Protein AF-A0A521BB20-F1 (afdb_monomer)

Foldseek 3Di:
DDDPDDDDFDQDPVRDTDDPPDPAPDWDWDADPVRDIDTHHDDDDPPVNQPPVNVVVVVVVVVCVVVVVDDDDDDPVVVVVVPDD

Mean predicted aligned error: 10.35 Å

pLDDT: mean 89.03, std 8.68, range [52.88, 97.81]

Radius of gyration: 20.2 Å; Cα contacts (8 Å, |Δi|>4): 40; chains: 1; bounding box: 38×37×45 Å

Secondary structure (DSSP, 8-state):
---S--------TTS----TT-SSSEEEEEE-TTS-EEEEEE----GGGS-HHHHHHHHHHHHHHHTT--PPPP-HHHHHHHT--

Structure (mmCIF, N/CA/C/O backbone):
data_AF-A0A521BB20-F1
#
_entry.id   AF-A0A521BB20-F1
#
loop_
_atom_site.group_PDB
_atom_site.id
_atom_site.type_symbol
_atom_site.label_atom_id
_atom_site.label_alt_id
_atom_site.label_comp_id
_atom_site.label_asym_id
_atom_site.label_entity_id
_atom_site.label_seq_id
_atom_site.pdbx_PDB_ins_code
_atom_site.Cartn_x
_atom_site.Cartn_y
_atom_site.Cartn_z
_atom_site.occupancy
_atom_site.B_iso_or_equiv
_atom_site.auth_seq_id
_atom_site.auth_comp_id
_atom_site.auth_asym_id
_atom_site.auth_atom_id
_atom_site.pdbx_PDB_model_num
ATOM 1 N N . MET A 1 1 ? -13.305 17.881 0.729 1.00 52.88 1 MET A N 1
ATOM 2 C CA . MET A 1 1 ? -13.703 16.465 0.901 1.00 52.88 1 MET A CA 1
ATOM 3 C C . MET A 1 1 ? -14.648 16.367 2.086 1.00 52.88 1 MET A C 1
ATOM 5 O O . MET A 1 1 ? -14.307 16.887 3.139 1.00 52.88 1 MET A O 1
ATOM 9 N N . SER A 1 2 ? -15.830 15.769 1.921 1.00 72.88 2 SER A N 1
ATOM 10 C CA . SER A 1 2 ? -16.729 15.483 3.044 1.00 72.88 2 SER A CA 1
ATOM 11 C C . SER A 1 2 ? -16.406 14.107 3.628 1.00 72.88 2 SER A C 1
ATOM 13 O O . SER A 1 2 ? -16.158 13.146 2.899 1.00 72.88 2 SER A O 1
ATOM 15 N N . THR A 1 3 ? -16.370 14.013 4.954 1.00 78.25 3 THR A N 1
ATOM 16 C CA . THR A 1 3 ? -16.105 12.752 5.651 1.00 78.25 3 THR A CA 1
ATOM 17 C C . THR A 1 3 ? -17.333 11.857 5.555 1.00 78.25 3 THR A C 1
ATOM 19 O O . THR A 1 3 ? -18.382 12.194 6.095 1.00 78.25 3 THR A O 1
ATOM 22 N N . ILE A 1 4 ? -17.198 10.716 4.877 1.00 83.31 4 ILE A N 1
ATOM 23 C CA . ILE A 1 4 ? -18.305 9.763 4.705 1.00 83.31 4 ILE A CA 1
ATOM 24 C C . ILE A 1 4 ? -18.474 8.888 5.954 1.00 83.31 4 ILE A C 1
ATOM 26 O O . ILE A 1 4 ? -19.598 8.586 6.3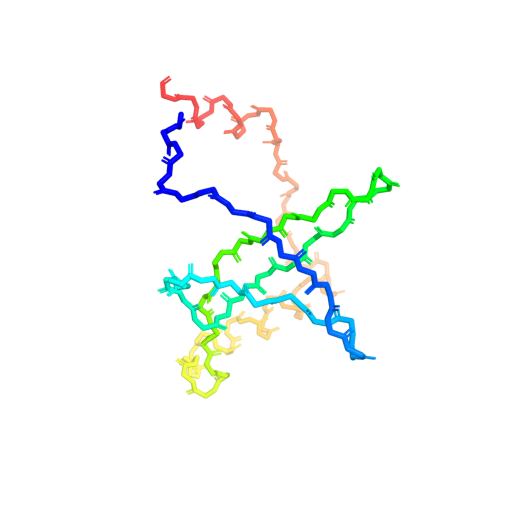27 1.00 83.31 4 ILE A O 1
ATOM 30 N N . ASN A 1 5 ? -17.376 8.507 6.620 1.00 83.25 5 ASN A N 1
ATOM 31 C CA . ASN A 1 5 ? -17.381 7.707 7.849 1.00 83.25 5 ASN A CA 1
ATOM 32 C C . ASN A 1 5 ? -16.174 8.064 8.730 1.00 83.25 5 ASN A C 1
ATOM 34 O O . ASN A 1 5 ? -15.066 8.223 8.220 1.00 83.2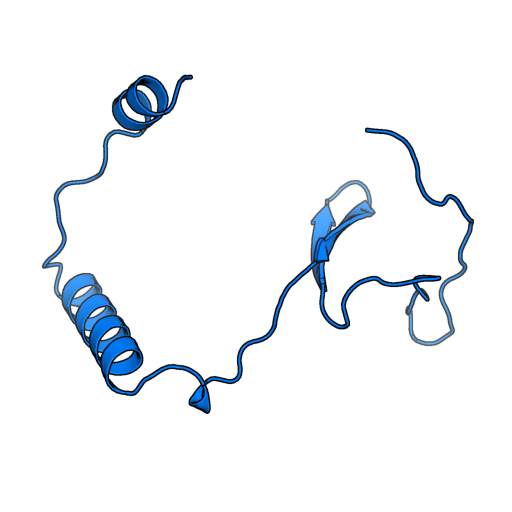5 5 ASN A O 1
ATOM 38 N N . LYS A 1 6 ? -16.380 8.153 10.052 1.00 90.56 6 LYS A N 1
ATOM 39 C CA . LYS A 1 6 ? -15.329 8.372 11.061 1.00 90.56 6 LYS A CA 1
ATOM 40 C C . LYS A 1 6 ? -15.574 7.456 12.255 1.00 90.56 6 LYS A C 1
ATOM 42 O O . LYS A 1 6 ? -16.665 7.457 12.814 1.00 90.56 6 LYS A O 1
ATOM 47 N N . TYR A 1 7 ? -14.570 6.676 12.634 1.00 92.75 7 TYR A N 1
ATOM 48 C CA . TYR A 1 7 ? -14.627 5.784 13.789 1.00 92.75 7 TYR A CA 1
ATOM 49 C C . TYR A 1 7 ? -13.219 5.521 14.316 1.00 92.75 7 TYR A C 1
ATOM 51 O O . TYR A 1 7 ? -12.235 5.675 13.596 1.00 92.75 7 TYR A O 1
ATOM 59 N N . GLU A 1 8 ? -13.147 5.101 15.572 1.00 94.19 8 GLU A N 1
ATOM 60 C CA . GLU A 1 8 ? -11.922 4.601 16.184 1.00 94.19 8 GLU A CA 1
ATOM 61 C C . GLU A 1 8 ? -11.859 3.081 16.028 1.00 94.19 8 GLU A C 1
ATOM 63 O O . GLU A 1 8 ? -12.870 2.378 16.141 1.00 94.19 8 GLU A O 1
ATOM 68 N N . ALA A 1 9 ? -10.666 2.562 15.753 1.00 93.75 9 ALA A N 1
ATOM 69 C CA . ALA A 1 9 ? -10.422 1.137 15.621 1.00 93.75 9 ALA A CA 1
ATOM 70 C C . ALA A 1 9 ? -9.161 0.759 16.392 1.00 93.75 9 ALA A C 1
ATOM 72 O O . ALA A 1 9 ? -8.148 1.453 16.346 1.00 93.75 9 ALA A O 1
ATOM 73 N N . LYS A 1 10 ? -9.232 -0.365 17.104 1.00 95.69 10 LYS A N 1
ATOM 74 C CA . LYS A 1 10 ? -8.098 -0.934 17.825 1.00 95.69 10 LYS A CA 1
ATOM 75 C C . LYS A 1 10 ? -7.444 -2.009 16.963 1.00 95.69 10 LYS A C 1
ATOM 77 O O . LYS A 1 10 ? -8.149 -2.803 16.342 1.00 95.69 10 LYS A O 1
ATOM 82 N N . LEU A 1 11 ? -6.114 -2.063 16.981 1.00 96.06 11 LEU A N 1
ATOM 83 C CA . LEU A 1 11 ? -5.373 -3.177 16.399 1.00 96.06 11 LEU A CA 1
ATOM 84 C C . LEU A 1 11 ? -5.685 -4.480 17.135 1.00 96.06 11 LEU A C 1
ATOM 86 O O . LEU A 1 11 ? -5.722 -4.528 18.369 1.00 96.06 11 LEU A O 1
ATOM 90 N N . ASP A 1 12 ? -5.872 -5.548 16.371 1.00 95.19 12 ASP A N 1
ATOM 91 C CA . ASP A 1 12 ? -5.978 -6.886 16.936 1.00 95.19 12 ASP A CA 1
ATOM 92 C C . ASP A 1 12 ? -4.601 -7.452 17.343 1.00 95.19 12 ASP A C 1
ATOM 94 O O . ASP A 1 12 ? -3.551 -6.817 17.194 1.00 95.19 12 ASP A O 1
ATOM 98 N N . SER A 1 13 ? -4.589 -8.681 17.864 1.00 96.88 13 SER A N 1
ATOM 99 C CA . SER A 1 13 ? -3.361 -9.371 18.283 1.00 96.88 13 SER A CA 1
ATOM 100 C C . SER A 1 13 ? -2.359 -9.611 17.147 1.00 96.88 13 SER A C 1
ATOM 102 O O . SER A 1 13 ? -1.187 -9.856 17.418 1.00 96.88 13 SER A O 1
ATOM 104 N N . LYS A 1 14 ? -2.794 -9.511 15.886 1.00 97.44 14 LYS A N 1
ATOM 105 C CA . LYS A 1 14 ? -1.977 -9.677 14.679 1.00 97.44 14 LYS A CA 1
ATOM 106 C C . LYS A 1 14 ? -1.630 -8.343 14.016 1.00 97.44 14 LYS A C 1
ATOM 108 O O . LYS A 1 14 ? -1.173 -8.350 12.879 1.00 97.44 14 LYS A O 1
ATOM 113 N N . LYS A 1 15 ? -1.840 -7.214 14.706 1.00 94.12 15 LYS A N 1
ATOM 114 C CA . LYS A 1 15 ? -1.583 -5.860 14.185 1.00 94.12 15 LYS A CA 1
ATOM 115 C C . LYS A 1 15 ? -2.432 -5.507 12.958 1.00 94.12 15 LYS A C 1
ATOM 117 O O . LYS A 1 15 ? -1.995 -4.752 12.099 1.00 94.12 15 LYS A O 1
ATOM 122 N N . ARG A 1 16 ? -3.663 -6.017 12.877 1.00 94.81 16 ARG A N 1
ATOM 123 C CA . ARG A 1 16 ? -4.610 -5.680 11.803 1.00 94.81 16 ARG A CA 1
ATOM 124 C C . ARG A 1 16 ? -5.638 -4.667 12.289 1.00 94.81 16 ARG A C 1
ATOM 126 O O . ARG A 1 16 ? -6.051 -4.717 13.449 1.00 94.81 16 ARG A O 1
ATOM 133 N N . VAL A 1 17 ? -6.086 -3.795 11.386 1.00 94.44 17 VAL A N 1
ATOM 134 C CA . VAL A 1 17 ? -7.223 -2.889 11.595 1.00 94.44 17 VAL A CA 1
ATOM 135 C C . VAL A 1 17 ? -8.345 -3.245 10.620 1.00 94.44 17 VAL A C 1
ATOM 137 O O . VAL A 1 17 ? -8.096 -3.489 9.441 1.00 94.44 17 VAL A O 1
ATOM 140 N N . THR A 1 18 ? -9.586 -3.299 11.102 1.00 92.56 18 THR A N 1
ATOM 141 C CA . THR A 1 18 ? -10.745 -3.610 10.254 1.00 92.56 18 THR A CA 1
ATOM 142 C C . THR A 1 18 ? -11.355 -2.331 9.700 1.00 92.56 18 THR A C 1
ATOM 144 O O . THR A 1 18 ? -11.844 -1.498 10.467 1.00 92.56 18 THR A O 1
ATOM 147 N N . ILE A 1 19 ? -11.395 -2.211 8.371 1.00 92.44 19 ILE A N 1
ATOM 148 C CA . ILE A 1 19 ? -12.045 -1.091 7.686 1.00 92.44 19 ILE A CA 1
ATOM 149 C C . ILE A 1 19 ? -13.544 -1.377 7.549 1.00 92.44 19 ILE A C 1
ATOM 151 O O . ILE A 1 19 ? -13.955 -2.271 6.811 1.00 92.44 19 ILE A O 1
ATOM 155 N N . ARG A 1 20 ? -14.386 -0.625 8.261 1.00 90.88 20 ARG A N 1
ATOM 156 C CA . ARG A 1 20 ? -15.848 -0.778 8.192 1.00 90.88 20 ARG A CA 1
ATOM 157 C C . ARG A 1 20 ? -16.391 -0.168 6.898 1.00 90.88 20 ARG A C 1
ATOM 159 O O . ARG A 1 20 ? -16.187 1.017 6.650 1.00 90.88 20 ARG A O 1
ATOM 166 N N . GLY A 1 21 ? -17.110 -0.968 6.108 1.00 89.12 21 GLY A N 1
ATOM 167 C CA . 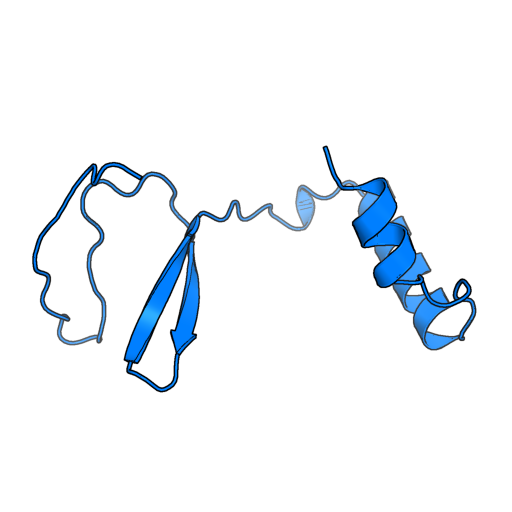GLY A 1 21 ? -17.699 -0.521 4.840 1.00 89.12 21 GLY A CA 1
ATOM 168 C C . GLY A 1 21 ? -16.662 -0.268 3.743 1.00 89.12 21 GLY A C 1
ATOM 169 O O . GLY A 1 21 ? -16.797 0.699 2.993 1.00 89.12 21 GLY A O 1
ATOM 170 N N . ALA A 1 22 ? -15.609 -1.092 3.687 1.00 88.75 22 ALA A N 1
ATOM 171 C CA . ALA A 1 22 ? -14.620 -1.046 2.614 1.00 88.75 22 ALA A CA 1
ATOM 172 C C . ALA A 1 22 ? -15.305 -1.101 1.236 1.00 88.75 22 ALA A C 1
ATOM 174 O O . ALA A 1 22 ? -16.235 -1.877 1.022 1.00 88.75 22 ALA A O 1
ATOM 175 N N . ARG A 1 23 ? -14.864 -0.232 0.319 1.00 87.38 23 ARG A N 1
ATOM 176 C CA . ARG A 1 23 ? -15.418 -0.122 -1.045 1.00 87.38 23 ARG A CA 1
ATOM 177 C C . ARG A 1 23 ? -14.727 -1.043 -2.045 1.00 87.38 23 ARG A C 1
ATOM 179 O O . ARG A 1 23 ? -15.267 -1.271 -3.120 1.00 87.38 23 ARG A O 1
ATOM 186 N N . THR A 1 24 ? -13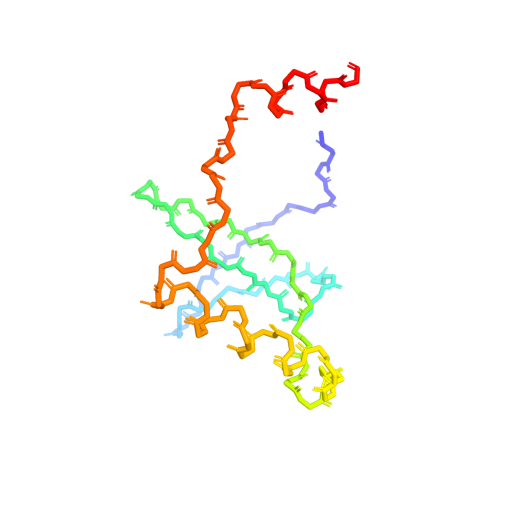.528 -1.505 -1.711 1.00 88.69 24 THR A N 1
ATOM 187 C CA . THR A 1 24 ? -12.701 -2.396 -2.525 1.00 88.69 24 THR A CA 1
ATOM 188 C C . THR A 1 24 ? -12.037 -3.417 -1.615 1.00 88.69 24 THR A C 1
ATOM 190 O O . THR A 1 24 ? -11.873 -3.167 -0.420 1.00 88.69 24 THR A O 1
ATOM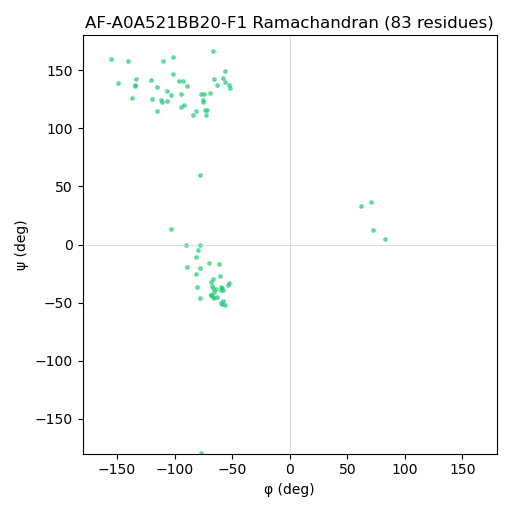 193 N N . ASP A 1 25 ? -11.621 -4.547 -2.179 1.00 89.75 25 ASP A N 1
ATOM 194 C CA . ASP A 1 25 ? -10.966 -5.612 -1.410 1.00 89.75 25 ASP A CA 1
ATOM 195 C C . ASP A 1 25 ? -9.475 -5.342 -1.184 1.00 89.75 25 ASP A C 1
ATOM 197 O O . ASP A 1 25 ? -8.888 -5.800 -0.203 1.00 89.75 25 ASP A O 1
ATOM 201 N N . TYR A 1 26 ? -8.862 -4.557 -2.073 1.00 91.44 26 TYR A N 1
ATOM 202 C CA . TYR A 1 26 ? -7.434 -4.276 -2.048 1.00 91.44 26 TYR A CA 1
ATOM 203 C C . TYR A 1 26 ? -7.152 -2.787 -1.908 1.00 91.44 26 TYR A C 1
ATOM 205 O O . TYR A 1 26 ? -7.823 -1.930 -2.492 1.00 91.44 26 TYR A O 1
ATOM 213 N N . TYR A 1 27 ? -6.114 -2.500 -1.129 1.00 92.56 27 TYR A N 1
ATOM 214 C CA . TYR A 1 27 ? -5.613 -1.162 -0.872 1.00 92.56 27 TYR A CA 1
ATOM 215 C C . TYR A 1 27 ? -4.094 -1.170 -1.006 1.00 92.56 27 TYR A C 1
ATOM 217 O O . TYR A 1 27 ? -3.420 -2.074 -0.513 1.00 92.56 27 TYR A O 1
ATOM 225 N N . HIS A 1 28 ? -3.551 -0.156 -1.670 1.00 92.75 28 HIS A N 1
ATOM 226 C CA . HIS A 1 28 ? -2.145 0.185 -1.534 1.00 92.75 28 HIS A CA 1
ATOM 227 C C . HIS A 1 28 ? -1.957 0.924 -0.207 1.00 92.75 28 HIS A C 1
ATOM 229 O O . HIS A 1 28 ? -2.709 1.856 0.081 1.00 92.75 28 HIS A O 1
ATOM 235 N N . VAL A 1 29 ? -0.994 0.474 0.596 1.00 94.00 29 VAL A N 1
ATOM 236 C CA . VAL A 1 29 ? -0.736 0.992 1.941 1.00 94.00 29 VAL A CA 1
ATOM 237 C C . VAL A 1 29 ? 0.603 1.715 1.936 1.00 94.00 29 VAL A C 1
ATOM 239 O O . VAL A 1 29 ? 1.618 1.112 1.592 1.00 94.00 29 VAL A O 1
ATOM 242 N N . THR A 1 30 ? 0.588 2.979 2.351 1.00 96.12 30 THR A N 1
ATOM 243 C CA . THR A 1 30 ? 1.787 3.796 2.559 1.00 96.12 30 THR A CA 1
ATOM 244 C C . THR A 1 30 ? 1.830 4.234 4.015 1.00 96.12 30 THR A C 1
ATOM 246 O O . THR A 1 30 ? 0.867 4.820 4.505 1.00 96.12 30 THR A O 1
ATOM 249 N N . GLU A 1 31 ? 2.932 3.948 4.701 1.00 96.56 31 GLU A N 1
ATOM 250 C CA . GLU A 1 31 ? 3.200 4.410 6.065 1.00 96.56 31 GLU A CA 1
ATOM 251 C C . GLU A 1 31 ? 4.263 5.510 6.020 1.00 96.56 31 GLU A C 1
ATOM 253 O O . GLU A 1 31 ? 5.282 5.375 5.339 1.00 96.56 31 GLU A O 1
ATOM 258 N N . HIS A 1 32 ? 3.996 6.613 6.709 1.00 97.81 32 HIS A N 1
ATOM 259 C CA . HIS A 1 32 ? 4.888 7.762 6.807 1.00 97.81 32 HIS A CA 1
ATOM 260 C C . HIS A 1 32 ? 5.645 7.757 8.142 1.00 97.81 32 HIS A C 1
ATOM 262 O O . HIS A 1 32 ? 5.238 7.103 9.100 1.00 97.81 32 HIS A O 1
ATOM 268 N N . GLU A 1 33 ? 6.746 8.509 8.222 1.00 97.50 33 GLU A N 1
ATOM 269 C CA . GLU A 1 33 ? 7.595 8.571 9.426 1.00 97.50 33 GLU A CA 1
ATOM 270 C C . GLU A 1 33 ? 6.861 9.093 10.671 1.00 97.50 33 GLU A C 1
ATOM 272 O O . GLU A 1 33 ? 7.211 8.740 11.795 1.00 97.50 33 GLU A O 1
ATOM 277 N N . ASP A 1 34 ? 5.822 9.908 10.482 1.00 96.69 34 ASP A N 1
ATOM 278 C CA . ASP A 1 34 ? 4.967 10.426 11.554 1.00 96.69 34 ASP A CA 1
ATOM 279 C C . ASP A 1 34 ? 3.932 9.399 12.061 1.00 96.69 34 ASP A C 1
ATOM 281 O O . ASP A 1 34 ? 3.153 9.696 12.970 1.00 96.69 34 ASP A O 1
ATOM 285 N N . GLY A 1 35 ? 3.916 8.191 11.486 1.00 93.06 35 GLY A N 1
ATOM 286 C CA . GLY A 1 35 ? 2.966 7.124 11.793 1.00 93.06 35 GLY A CA 1
ATOM 287 C C . GLY A 1 35 ? 1.624 7.251 11.068 1.00 93.0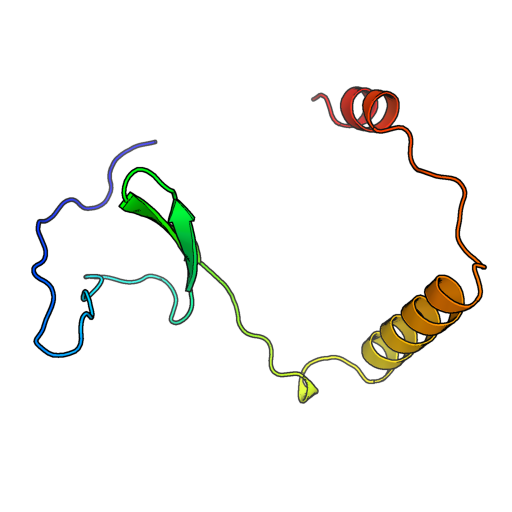6 35 GLY A C 1
ATOM 288 O O . GLY A 1 35 ? 0.720 6.448 11.312 1.00 93.06 35 GLY A O 1
ATOM 289 N N . THR A 1 36 ? 1.459 8.234 10.175 1.00 95.56 36 THR A N 1
ATOM 290 C CA . THR A 1 36 ? 0.270 8.342 9.327 1.00 95.56 36 THR A CA 1
ATOM 291 C C . THR A 1 36 ? 0.259 7.206 8.305 1.00 95.56 36 THR A C 1
ATOM 293 O O . THR A 1 36 ? 1.232 6.988 7.584 1.00 95.56 36 THR A O 1
ATOM 296 N N . VAL A 1 37 ? -0.875 6.507 8.198 1.00 95.06 37 VAL A N 1
ATOM 297 C CA . VAL A 1 37 ? -1.086 5.458 7.192 1.00 95.06 37 VAL A CA 1
ATOM 298 C C . VAL A 1 37 ? -2.117 5.921 6.169 1.00 95.06 37 VAL A C 1
ATOM 300 O O . VAL A 1 37 ? -3.261 6.226 6.514 1.00 95.06 37 VAL A O 1
ATOM 303 N N . VAL A 1 38 ? -1.725 5.934 4.897 1.00 94.69 38 VAL A N 1
ATOM 304 C CA . VAL A 1 38 ? -2.599 6.243 3.763 1.00 94.69 38 VAL A CA 1
ATOM 305 C C . VAL A 1 38 ? -2.981 4.946 3.060 1.00 94.69 38 VAL A C 1
ATOM 307 O O . VAL A 1 38 ? -2.124 4.137 2.709 1.00 94.69 38 VAL A O 1
ATOM 310 N N . LEU A 1 39 ? -4.285 4.752 2.849 1.00 93.50 39 LEU A N 1
ATOM 311 C CA . LEU A 1 39 ? -4.829 3.612 2.119 1.00 93.50 39 LEU A CA 1
ATOM 312 C C . LEU A 1 39 ? -5.514 4.094 0.843 1.00 93.50 39 LEU A C 1
ATOM 314 O O . LEU A 1 39 ? -6.551 4.757 0.899 1.00 93.50 39 LEU A O 1
ATOM 318 N N . SER A 1 40 ? -4.966 3.701 -0.301 1.00 91.69 40 SER A N 1
ATOM 319 C CA . SER A 1 40 ? -5.509 4.033 -1.620 1.00 91.69 40 SER A CA 1
ATOM 320 C C . SER A 1 40 ? -6.156 2.792 -2.242 1.00 91.69 40 SER A C 1
ATOM 322 O O . SER A 1 40 ? -5.469 1.774 -2.362 1.00 91.69 40 SER A O 1
ATOM 324 N N . PRO A 1 41 ? -7.447 2.823 -2.633 1.00 91.31 41 PRO A N 1
ATOM 325 C CA . PRO A 1 41 ? -8.103 1.697 -3.297 1.00 91.31 41 PRO A CA 1
ATOM 326 C C . PRO A 1 41 ? -7.308 1.221 -4.514 1.00 91.31 41 PRO A C 1
ATOM 328 O O . PRO A 1 41 ? -6.837 2.039 -5.306 1.00 91.31 41 PRO A O 1
ATOM 331 N N . ARG A 1 42 ? -7.174 -0.095 -4.682 1.00 87.19 42 ARG A N 1
ATOM 332 C CA . ARG A 1 42 ? -6.495 -0.693 -5.833 1.00 87.19 42 ARG A CA 1
ATOM 333 C C . ARG A 1 42 ? -7.327 -1.834 -6.395 1.00 87.19 42 ARG A C 1
ATOM 335 O O . ARG A 1 42 ? -7.925 -2.601 -5.649 1.00 87.19 42 ARG A O 1
ATOM 342 N N . ILE A 1 43 ? -7.328 -1.958 -7.715 1.00 82.06 43 ILE A N 1
ATOM 343 C CA . ILE A 1 43 ? -7.812 -3.155 -8.397 1.00 82.06 43 ILE A CA 1
ATOM 344 C C . ILE A 1 43 ? -6.582 -4.023 -8.645 1.00 82.06 43 ILE A C 1
ATOM 346 O O . ILE A 1 43 ? -5.634 -3.581 -9.299 1.00 82.06 43 ILE A O 1
ATOM 350 N N . LEU A 1 44 ? -6.562 -5.224 -8.068 1.00 77.94 44 LEU A N 1
ATOM 351 C CA . LEU A 1 44 ? -5.596 -6.239 -8.467 1.00 77.94 44 LEU A CA 1
ATOM 352 C C . LEU A 1 44 ? -6.147 -6.911 -9.719 1.00 77.94 44 LEU A C 1
ATOM 354 O O . LEU A 1 44 ? -7.199 -7.536 -9.668 1.00 77.94 44 LEU A O 1
ATOM 358 N N . VAL A 1 45 ? -5.444 -6.729 -10.828 1.00 72.50 45 VAL A N 1
ATOM 359 C CA . VAL A 1 45 ? -5.698 -7.445 -12.078 1.00 72.50 45 VAL A CA 1
ATOM 360 C C . VAL A 1 45 ? -4.758 -8.643 -12.080 1.00 72.50 45 VAL A C 1
ATOM 362 O O . VAL A 1 45 ? -3.565 -8.483 -11.796 1.00 72.50 45 VAL A O 1
ATOM 365 N N . HIS A 1 46 ? -5.284 -9.842 -12.325 1.00 69.81 46 HIS A N 1
ATOM 366 C CA . HIS A 1 46 ? -4.448 -11.039 -12.366 1.00 69.81 46 HIS A CA 1
ATOM 367 C C . HIS A 1 46 ? -3.482 -10.938 -13.562 1.00 69.81 46 HIS A C 1
ATOM 369 O O . HIS A 1 46 ? -3.887 -10.451 -14.615 1.00 69.81 46 HIS A O 1
ATOM 375 N N . PRO A 1 47 ? -2.219 -11.393 -13.469 1.00 64.50 47 PRO A N 1
ATOM 376 C CA . PRO A 1 47 ? -1.301 -11.357 -14.610 1.00 64.50 47 PRO A CA 1
ATOM 377 C C . PRO A 1 47 ? -1.865 -12.033 -15.869 1.00 64.50 47 PRO A C 1
ATOM 379 O O . PRO A 1 47 ? -1.672 -11.524 -16.966 1.00 64.50 47 PRO A O 1
ATOM 382 N N . ASP A 1 48 ? -2.641 -13.108 -15.712 1.00 69.44 48 ASP A N 1
ATOM 383 C CA . ASP A 1 48 ? -3.307 -13.798 -16.834 1.00 69.44 48 ASP A CA 1
ATOM 384 C C . ASP A 1 48 ? -4.450 -12.987 -17.474 1.00 69.44 48 ASP A C 1
ATOM 386 O O . ASP A 1 48 ? -4.883 -13.293 -18.584 1.00 69.44 48 ASP A O 1
ATOM 390 N N . GLU A 1 49 ? -4.943 -11.948 -16.796 1.00 77.62 49 GLU A N 1
ATOM 391 C CA . GLU A 1 49 ? -5.893 -10.982 -17.362 1.00 77.62 49 GLU A CA 1
ATOM 392 C C . GLU A 1 49 ? -5.179 -9.911 -18.207 1.00 77.62 49 GLU A C 1
ATOM 394 O O . GLU A 1 49 ? -5.827 -9.162 -18.944 1.00 77.62 49 GLU A O 1
ATOM 399 N N . ILE A 1 50 ? -3.841 -9.841 -18.159 1.00 79.00 50 ILE A N 1
ATOM 400 C CA . ILE A 1 50 ? -3.053 -9.031 -19.086 1.00 79.00 50 ILE A CA 1
ATOM 401 C C . ILE A 1 50 ? -3.025 -9.762 -20.426 1.00 79.00 50 ILE A C 1
ATOM 403 O O . ILE A 1 50 ? -2.570 -10.900 -20.538 1.00 79.00 50 ILE A O 1
ATOM 407 N N . SER A 1 51 ? -3.490 -9.096 -21.483 1.00 86.00 51 SER A N 1
ATOM 408 C CA . SER A 1 51 ? -3.432 -9.690 -22.818 1.00 86.00 51 SER A CA 1
ATOM 409 C C . SER A 1 51 ? -1.988 -10.048 -23.188 1.00 86.00 51 SER A C 1
ATOM 411 O O . SER A 1 51 ? -1.065 -9.280 -22.915 1.00 86.00 51 SER A O 1
ATOM 413 N N . GLN A 1 52 ? -1.789 -11.165 -23.892 1.00 87.81 52 GLN A N 1
ATOM 414 C CA . GLN A 1 52 ? -0.463 -11.582 -24.377 1.00 87.81 52 GLN A CA 1
ATOM 415 C C . GLN A 1 52 ? 0.240 -10.475 -25.180 1.00 87.81 52 GLN A C 1
ATOM 417 O O . GLN A 1 52 ? 1.455 -10.305 -25.111 1.00 87.81 52 GLN A O 1
ATOM 422 N N . ARG A 1 53 ? -0.540 -9.660 -25.902 1.00 91.12 53 ARG A N 1
ATOM 423 C CA . ARG A 1 53 ? -0.030 -8.490 -26.621 1.00 91.12 53 ARG A CA 1
ATOM 424 C C . ARG A 1 53 ? 0.510 -7.420 -25.667 1.00 91.12 53 ARG A C 1
ATOM 426 O O . ARG A 1 53 ? 1.577 -6.873 -25.925 1.00 91.12 53 ARG A O 1
ATOM 433 N N . SER A 1 54 ? -0.227 -7.103 -24.604 1.00 88.75 54 SER A N 1
ATOM 434 C CA . SER A 1 54 ? 0.189 -6.133 -23.583 1.00 88.75 54 SER A CA 1
ATOM 435 C C . SER A 1 54 ? 1.408 -6.627 -22.811 1.00 88.75 54 SER A C 1
ATOM 437 O O . SER A 1 54 ? 2.330 -5.850 -22.591 1.00 88.75 54 SER A O 1
ATOM 439 N N . TYR A 1 55 ? 1.443 -7.916 -22.468 1.00 87.38 55 TYR A N 1
ATOM 440 C CA . TYR A 1 55 ? 2.582 -8.538 -21.799 1.00 87.38 55 TYR A CA 1
ATOM 441 C C . TYR A 1 55 ? 3.859 -8.415 -22.638 1.00 87.38 55 TYR A C 1
ATOM 443 O O . TYR A 1 55 ? 4.843 -7.844 -22.178 1.00 87.38 55 TYR A O 1
ATOM 451 N N . LYS A 1 56 ? 3.792 -8.796 -23.920 1.00 92.81 56 LYS A N 1
ATOM 452 C CA . LYS A 1 56 ? 4.914 -8.655 -24.856 1.00 92.81 56 LYS A CA 1
ATOM 453 C C . LYS A 1 56 ? 5.379 -7.204 -25.026 1.00 92.81 56 LYS A C 1
ATOM 455 O O . LYS A 1 56 ? 6.567 -6.946 -25.182 1.00 92.81 56 LYS A O 1
ATOM 460 N N . MET A 1 57 ? 4.457 -6.237 -25.014 1.00 93.69 57 MET A N 1
ATOM 461 C CA . MET A 1 57 ? 4.839 -4.820 -25.055 1.00 93.69 57 MET A CA 1
ATOM 462 C C . MET A 1 57 ? 5.632 -4.398 -23.814 1.00 93.69 57 MET A C 1
ATOM 464 O O . MET A 1 57 ? 6.571 -3.620 -23.948 1.00 93.69 57 MET A O 1
ATOM 468 N N . ILE A 1 58 ? 5.278 -4.911 -22.633 1.00 90.38 58 ILE A N 1
ATOM 469 C CA . ILE A 1 58 ? 6.018 -4.641 -21.395 1.00 90.38 58 ILE A CA 1
ATOM 470 C C . ILE A 1 58 ? 7.415 -5.266 -21.465 1.00 90.38 58 ILE A C 1
ATOM 472 O O . ILE A 1 58 ? 8.383 -4.581 -21.151 1.00 90.38 58 ILE A O 1
ATOM 476 N N . GLU A 1 59 ? 7.531 -6.518 -21.917 1.00 93.81 59 GLU A N 1
ATOM 477 C CA . GLU A 1 59 ? 8.831 -7.185 -22.091 1.00 93.81 59 GLU A CA 1
ATOM 478 C C . GLU A 1 59 ? 9.755 -6.381 -23.012 1.00 93.81 59 GLU A C 1
ATOM 480 O O . GLU A 1 59 ? 10.849 -5.996 -22.603 1.00 93.81 59 GLU A O 1
ATOM 485 N N . ASN A 1 60 ? 9.270 -6.014 -24.202 1.00 94.94 60 ASN A N 1
ATOM 486 C CA . ASN A 1 60 ? 10.033 -5.204 -25.154 1.00 94.94 60 ASN A CA 1
ATOM 487 C C . ASN A 1 60 ? 10.448 -3.842 -24.564 1.00 94.94 60 ASN A C 1
ATOM 489 O O . ASN A 1 60 ? 11.525 -3.332 -24.863 1.00 94.94 60 ASN A O 1
ATOM 493 N N . ALA A 1 61 ? 9.586 -3.217 -23.752 1.00 94.06 61 ALA A N 1
ATOM 494 C CA . ALA A 1 61 ? 9.902 -1.941 -23.114 1.00 94.06 61 ALA A CA 1
ATOM 495 C C . ALA A 1 61 ? 11.032 -2.083 -22.082 1.00 94.06 61 ALA A C 1
ATOM 497 O O . ALA A 1 61 ? 11.882 -1.200 -21.990 1.00 94.06 61 ALA A O 1
ATOM 498 N N . ILE A 1 62 ? 11.062 -3.192 -21.336 1.00 94.06 62 ILE A N 1
ATOM 499 C CA . ILE A 1 62 ? 12.125 -3.492 -20.370 1.00 94.06 62 ILE A CA 1
ATOM 500 C C . ILE A 1 62 ? 13.446 -3.779 -21.093 1.00 94.06 62 ILE A C 1
ATOM 502 O O . ILE A 1 62 ? 14.481 -3.265 -20.676 1.00 94.06 62 ILE A O 1
ATOM 506 N N . GLU A 1 63 ? 13.424 -4.553 -22.181 1.00 96.38 63 GLU A N 1
ATOM 507 C CA . GLU A 1 63 ? 14.613 -4.807 -23.009 1.00 96.38 63 GLU A CA 1
ATOM 508 C C . GLU A 1 63 ? 15.199 -3.500 -23.556 1.00 96.38 63 GLU A C 1
ATOM 510 O O . GLU A 1 63 ? 16.363 -3.198 -23.308 1.00 96.38 63 GLU A O 1
ATOM 515 N N . ASN A 1 64 ? 14.369 -2.661 -24.185 1.00 95.38 64 ASN A N 1
ATOM 516 C CA . ASN A 1 64 ? 14.799 -1.356 -24.691 1.00 95.38 64 ASN A CA 1
ATOM 517 C C . ASN A 1 64 ? 15.370 -0.450 -23.590 1.00 95.38 64 ASN A C 1
ATOM 519 O O . ASN A 1 64 ? 16.349 0.254 -23.829 1.00 95.38 64 ASN A O 1
ATOM 523 N N . LEU A 1 65 ? 14.781 -0.468 -22.388 1.00 92.12 65 LEU A N 1
ATOM 524 C CA . LEU A 1 65 ? 15.288 0.288 -21.241 1.00 92.12 65 LEU A CA 1
ATOM 525 C C . LEU A 1 65 ? 16.687 -0.185 -20.826 1.00 92.12 65 LEU A C 1
ATOM 527 O O . LEU A 1 65 ? 17.566 0.645 -20.601 1.00 92.12 65 LEU A O 1
ATOM 531 N N . ASN A 1 66 ? 16.896 -1.500 -20.743 1.00 93.56 66 ASN A N 1
ATOM 532 C CA . ASN A 1 66 ? 18.185 -2.087 -20.372 1.00 93.56 66 ASN A CA 1
ATOM 533 C C . ASN A 1 66 ? 19.263 -1.839 -21.435 1.00 93.56 66 ASN A C 1
ATOM 535 O O . ASN A 1 66 ? 20.417 -1.590 -21.089 1.00 93.56 66 ASN A O 1
ATOM 539 N N . ASP A 1 67 ? 18.876 -1.856 -22.709 1.00 95.44 67 ASP A N 1
ATOM 540 C CA . ASP A 1 67 ? 19.766 -1.609 -23.845 1.00 95.44 67 ASP A CA 1
ATOM 541 C C . ASP A 1 67 ? 20.035 -0.110 -24.083 1.00 95.44 67 ASP A C 1
ATOM 543 O O . ASP A 1 67 ? 20.827 0.252 -24.953 1.00 95.44 67 ASP A O 1
ATOM 547 N N . GLY A 1 68 ? 19.382 0.782 -23.328 1.00 92.25 68 GLY A N 1
ATOM 548 C CA . GLY A 1 68 ? 19.496 2.232 -23.501 1.00 92.25 68 GLY A CA 1
ATOM 549 C C . GLY A 1 68 ? 18.799 2.771 -24.757 1.00 92.25 68 GLY A C 1
ATOM 550 O O . GLY A 1 68 ? 18.980 3.938 -25.099 1.00 92.25 68 GLY A O 1
ATOM 551 N N . ASN A 1 69 ? 17.969 1.959 -25.419 1.00 94.25 69 ASN A N 1
ATOM 552 C CA . ASN A 1 69 ? 17.109 2.346 -26.541 1.00 94.25 69 ASN A CA 1
ATOM 553 C C . ASN A 1 69 ? 15.865 3.092 -26.031 1.00 94.25 69 ASN A C 1
ATOM 555 O O . ASN A 1 69 ? 14.725 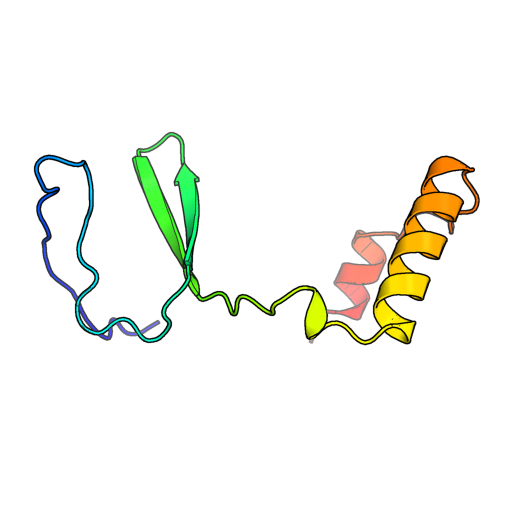2.657 -26.210 1.00 94.25 69 ASN A O 1
ATOM 559 N N . VAL A 1 70 ? 16.094 4.209 -25.347 1.00 90.25 70 VAL A N 1
ATOM 560 C CA . VAL A 1 70 ? 15.061 5.023 -24.702 1.00 90.25 70 VAL A CA 1
ATOM 561 C C . VAL A 1 70 ? 14.886 6.357 -25.416 1.00 90.25 70 VAL A C 1
ATOM 563 O O . VAL A 1 70 ? 15.776 6.824 -26.125 1.00 90.25 70 VAL A O 1
ATOM 566 N N . SER A 1 71 ? 13.718 6.975 -25.241 1.00 89.31 71 SER A N 1
ATOM 567 C CA . SER A 1 71 ? 13.501 8.341 -25.711 1.00 89.31 71 SER A CA 1
ATOM 568 C C . SER A 1 71 ? 14.368 9.329 -24.935 1.00 89.31 71 SER A C 1
ATOM 570 O O . SER A 1 71 ? 14.868 9.030 -23.847 1.00 89.31 71 SER A O 1
ATOM 572 N N . GLU A 1 72 ? 14.469 10.546 -25.460 1.00 89.50 72 GLU A N 1
ATOM 573 C CA . GLU A 1 72 ? 14.979 11.664 -24.675 1.00 89.50 72 GLU A CA 1
ATOM 574 C C . GLU A 1 72 ? 14.146 11.843 -23.386 1.00 89.50 72 GLU A C 1
ATOM 576 O O . GLU A 1 72 ? 12.952 11.500 -23.367 1.00 89.50 72 GLU A O 1
ATOM 581 N N . PRO A 1 73 ? 14.765 12.324 -22.290 1.00 88.94 73 PRO A N 1
ATOM 582 C CA . PRO A 1 73 ? 14.058 12.601 -21.049 1.00 88.94 73 PRO A CA 1
ATOM 583 C C . PRO A 1 73 ? 12.900 13.571 -21.268 1.00 88.94 73 PRO A C 1
ATOM 585 O O . PRO A 1 73 ? 13.026 14.555 -21.992 1.00 88.94 73 PRO A O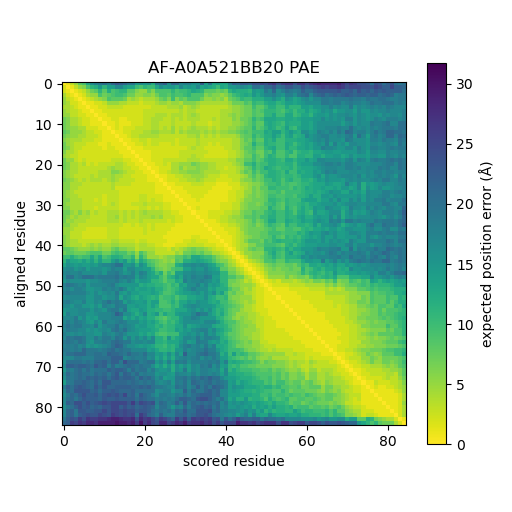 1
ATOM 588 N N . VAL A 1 74 ? 11.783 13.308 -20.598 1.00 88.69 74 VAL A N 1
ATOM 589 C CA . VAL A 1 74 ? 10.626 14.205 -20.631 1.00 88.69 74 VAL A CA 1
ATOM 590 C C . VAL A 1 74 ? 10.918 15.433 -19.773 1.00 88.69 74 VAL A C 1
ATOM 592 O O . VAL A 1 74 ? 11.297 15.297 -18.606 1.00 88.69 74 VAL A O 1
ATOM 595 N N . ASP A 1 75 ? 10.698 16.624 -20.328 1.00 92.44 75 ASP A N 1
ATOM 596 C CA . ASP A 1 75 ? 10.725 17.865 -19.560 1.00 92.44 75 ASP A CA 1
ATOM 597 C C . ASP A 1 75 ? 9.481 17.949 -18.658 1.00 92.44 75 ASP A C 1
ATOM 599 O O . ASP A 1 75 ? 8.330 17.994 -19.103 1.00 92.44 75 ASP A O 1
ATOM 603 N N . MET A 1 76 ? 9.720 17.933 -17.347 1.00 89.94 76 MET A N 1
ATOM 604 C CA . MET A 1 76 ? 8.659 17.922 -16.343 1.00 89.94 76 MET A CA 1
ATOM 605 C C . MET A 1 76 ? 8.019 19.298 -16.123 1.00 89.94 76 MET A C 1
ATOM 607 O O . MET A 1 76 ? 6.924 19.357 -15.561 1.00 89.94 76 MET A O 1
ATOM 611 N N . GLU A 1 77 ? 8.682 20.394 -16.493 1.00 91.62 77 GLU A N 1
ATOM 612 C CA . GLU A 1 77 ? 8.107 21.742 -16.452 1.00 91.62 77 GLU A CA 1
ATOM 613 C C . GLU A 1 77 ? 7.177 21.951 -17.647 1.00 91.62 77 GLU A C 1
ATOM 615 O O . GLU A 1 77 ? 6.026 22.348 -17.444 1.00 91.62 77 GLU A O 1
ATOM 620 N N . GLU A 1 78 ? 7.620 21.559 -18.845 1.00 91.88 78 GLU A N 1
ATOM 621 C CA . GLU A 1 78 ? 6.808 21.578 -20.070 1.00 91.88 78 GLU A CA 1
ATOM 622 C C . GLU A 1 78 ? 5.544 20.721 -19.908 1.00 91.88 78 GLU A C 1
ATOM 624 O O . GLU A 1 78 ? 4.425 21.183 -20.144 1.00 91.88 78 GLU A O 1
ATOM 629 N N . LEU A 1 79 ? 5.687 19.489 -19.407 1.00 89.81 79 LEU A N 1
ATOM 630 C CA . LEU A 1 79 ? 4.548 18.600 -19.173 1.00 89.81 79 LEU A CA 1
ATOM 631 C C . LEU A 1 79 ? 3.539 19.19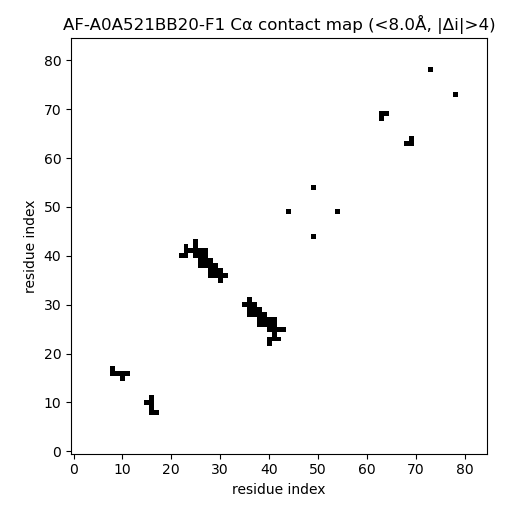9 -18.180 1.00 89.81 79 LEU A C 1
ATOM 633 O O . LEU A 1 79 ? 2.329 19.071 -18.366 1.00 89.81 79 LEU A O 1
ATOM 637 N N . LYS A 1 80 ? 4.015 19.865 -17.119 1.00 90.12 80 LYS A N 1
ATOM 638 C CA . LYS A 1 80 ? 3.138 20.546 -16.155 1.00 90.12 80 LYS A CA 1
ATOM 639 C C . LYS A 1 80 ? 2.438 21.748 -16.769 1.00 90.12 80 LYS A C 1
ATOM 641 O O . LYS A 1 80 ? 1.339 22.060 -16.331 1.00 90.12 80 LYS A O 1
ATOM 646 N N . GLU A 1 81 ? 3.059 22.451 -17.708 1.00 92.88 81 GLU A N 1
ATOM 647 C CA . GLU A 1 81 ? 2.425 23.561 -18.416 1.00 92.88 81 GLU A CA 1
ATOM 648 C C . GLU A 1 81 ? 1.306 23.072 -19.340 1.00 92.88 81 GLU A C 1
ATOM 650 O O . GLU A 1 81 ? 0.210 23.621 -19.295 1.00 92.88 81 GLU A O 1
ATOM 655 N N . LEU A 1 82 ? 1.536 21.979 -20.074 1.00 89.75 82 LEU A N 1
ATOM 656 C CA . LEU A 1 82 ? 0.541 21.365 -20.961 1.00 89.75 82 LEU A CA 1
ATOM 657 C C . LEU A 1 82 ? -0.664 20.761 -20.221 1.00 89.75 82 LEU A C 1
ATOM 659 O O . LEU A 1 82 ? -1.755 20.695 -20.781 1.00 89.75 82 LEU A O 1
ATOM 663 N N . LEU A 1 83 ? -0.472 20.294 -18.984 1.00 89.81 83 LEU A N 1
ATOM 664 C CA . LEU A 1 83 ? -1.521 19.674 -18.161 1.00 89.81 83 LEU A CA 1
ATOM 665 C C . LEU A 1 83 ? -2.299 20.666 -17.281 1.00 89.81 83 LEU A C 1
ATOM 667 O O . LEU A 1 83 ? -3.180 20.240 -16.532 1.00 89.81 83 LEU A O 1
ATOM 671 N N . LYS A 1 84 ? -1.980 21.965 -17.320 1.00 74.44 84 LYS A N 1
ATOM 672 C CA . LYS A 1 84 ? -2.788 22.986 -16.641 1.00 74.44 84 LYS A CA 1
ATOM 673 C C . LYS A 1 84 ? -4.092 23.189 -17.419 1.00 74.44 84 LYS A C 1
ATOM 675 O O . LYS A 1 84 ? -4.062 23.696 -18.537 1.00 74.44 84 LYS A O 1
ATOM 680 N N . GLU A 1 85 ? -5.208 22.782 -16.812 1.00 57.28 85 GLU A N 1
ATOM 681 C CA . GLU A 1 85 ? -6.562 23.248 -17.164 1.00 57.28 85 GLU A CA 1
ATOM 682 C C . GLU A 1 85 ? -6.725 24.751 -16.898 1.00 57.28 85 GLU A C 1
ATOM 684 O O . GLU A 1 85 ? -6.242 25.226 -15.839 1.00 57.28 85 GLU A O 1
#

Solvent-accessible surface area (backbone atoms only — not comparable to full-atom values): 5859 Å² total; per-residue (Å²): 136,82,83,88,78,88,83,89,81,70,65,49,100,83,73,46,72,85,72,83,84,65,92,58,96,39,62,49,79,48,78,45,97,89,69,52,72,48,75,43,81,43,84,86,75,56,76,86,74,48,49,72,70,58,51,52,52,51,52,54,50,52,51,29,56,76,72,64,69,60,77,81,83,80,60,69,66,61,52,54,59,73,67,58,126

Organism: NCBI:txid1302730

Nearest PDB structures (foldseek):
  2rp4-assembly1_A  TM=4.018E-01  e=3.385E+00  Drosophila melanogaster
  6nkl-assembly1_C  TM=4.479E-01  e=3.620E+00  Haemophilus influenzae
  6ous-assembly1_F  TM=3.003E-01  e=1.850E+00  Human respiratory syncytial virus A2

Sequence (85 aa):
MSTINKYEAKLDSKKRVTIRGARTDYYHVTEHEDGTVVLSPRILVHPDEISQRSYKMIENAIENLNDGNVSEPVDMEELKELLKE